Protein AF-C0CSG4-F1 (afdb_monomer_lite)

Sequence (68 aa):
MEAFVQPLRGLAEYEEIRSRIGRNPGLVQIAGCVESQKAHLICGLSGLFPCRLILAQDEQRAKELYED

Foldseek 3Di:
DVVLQVVVPPPPVLVVQLVVVLVVPVDDDDDPDDLVNVLSSCVNSVVSDPDDDDDDPDPVSVVVSVVD

Structure (mmCIF, N/CA/C/O backbone):
data_AF-C0CSG4-F1
#
_entry.id   AF-C0CSG4-F1
#
loop_
_atom_site.group_PDB
_atom_site.id
_atom_site.type_symbol
_atom_site.label_atom_id
_atom_site.label_alt_id
_atom_site.label_comp_id
_atom_site.label_asym_id
_atom_site.label_entity_id
_atom_site.label_seq_id
_atom_site.pdbx_PDB_ins_code
_atom_site.Cartn_x
_atom_site.Cartn_y
_atom_site.Cartn_z
_atom_site.occupancy
_atom_site.B_iso_or_equiv
_atom_site.auth_seq_id
_atom_site.auth_comp_id
_atom_site.auth_asym_id
_atom_site.auth_atom_id
_atom_site.pdbx_PDB_model_num
ATOM 1 N N . MET A 1 1 ? -11.256 8.535 -9.382 1.00 57.12 1 MET A N 1
ATOM 2 C CA . MET A 1 1 ? -10.144 7.631 -9.003 1.00 57.12 1 MET A CA 1
ATOM 3 C C . MET A 1 1 ? -8.937 7.687 -9.947 1.00 57.12 1 MET A C 1
ATOM 5 O O . MET A 1 1 ? -7.833 7.636 -9.430 1.00 57.12 1 MET A O 1
ATOM 9 N N . GLU A 1 2 ? -9.060 7.876 -11.275 1.00 55.69 2 GLU A N 1
ATOM 10 C CA . GLU A 1 2 ? -7.864 8.077 -12.140 1.00 55.69 2 GLU A CA 1
ATOM 11 C C . GLU A 1 2 ? -7.005 9.297 -11.751 1.00 55.69 2 GLU A C 1
ATOM 13 O O . GLU A 1 2 ? -5.786 9.265 -11.918 1.00 55.69 2 GLU A O 1
ATOM 18 N N . ALA A 1 3 ? -7.615 10.331 -11.162 1.00 58.62 3 ALA A N 1
ATOM 19 C CA . ALA A 1 3 ? -6.916 11.518 -10.664 1.00 58.62 3 ALA A CA 1
ATOM 20 C C . ALA A 1 3 ? -5.844 11.206 -9.598 1.00 58.62 3 ALA A C 1
ATOM 22 O O . ALA A 1 3 ? -4.876 11.947 -9.486 1.00 58.62 3 ALA A O 1
ATOM 23 N N . PHE A 1 4 ? -5.973 10.094 -8.860 1.00 59.59 4 PHE A N 1
ATOM 24 C CA . PHE A 1 4 ? -4.983 9.664 -7.864 1.00 59.59 4 PHE A CA 1
ATOM 25 C C . PHE A 1 4 ? -3.819 8.883 -8.481 1.00 59.59 4 PHE A C 1
ATOM 27 O O . PHE A 1 4 ? -2.744 8.830 -7.891 1.00 59.59 4 PHE A O 1
ATOM 34 N N . VAL A 1 5 ? -4.023 8.287 -9.658 1.00 62.28 5 VAL A N 1
ATOM 35 C CA . VAL A 1 5 ? -3.017 7.471 -10.356 1.00 62.28 5 VAL A CA 1
ATOM 36 C C . VAL A 1 5 ? -2.204 8.319 -11.334 1.00 62.28 5 VAL A C 1
ATOM 38 O O . VAL A 1 5 ? -1.034 8.028 -11.566 1.00 62.28 5 VAL A O 1
ATOM 41 N N . GLN A 1 6 ? -2.784 9.392 -11.883 1.00 67.56 6 GLN A N 1
ATOM 42 C CA . GLN A 1 6 ? -2.067 10.308 -12.776 1.00 67.56 6 GLN A CA 1
ATOM 43 C C . GLN A 1 6 ? -0.749 10.864 -12.204 1.00 67.56 6 GLN A C 1
ATOM 45 O O . GLN A 1 6 ? 0.227 10.837 -12.946 1.00 67.56 6 GLN A O 1
ATOM 50 N N . PRO A 1 7 ? -0.657 11.286 -10.925 1.00 69.12 7 PRO A N 1
ATOM 51 C CA . PRO A 1 7 ? 0.600 11.755 -10.335 1.00 69.12 7 PRO A CA 1
ATOM 52 C C . PRO A 1 7 ? 1.684 10.675 -10.255 1.00 69.12 7 PRO A C 1
ATOM 54 O O . PRO A 1 7 ? 2.863 10.996 -10.166 1.00 69.12 7 PRO A O 1
ATOM 57 N N . LEU A 1 8 ? 1.287 9.399 -10.252 1.00 72.50 8 LEU A N 1
ATOM 58 C CA . LEU A 1 8 ? 2.207 8.267 -10.158 1.00 72.50 8 LEU A CA 1
ATOM 59 C C . LEU A 1 8 ? 2.699 7.796 -11.530 1.00 72.50 8 LEU A C 1
ATOM 61 O O . LEU A 1 8 ? 3.797 7.249 -11.637 1.00 72.50 8 LEU A O 1
ATOM 65 N N . ARG A 1 9 ? 1.905 7.996 -12.591 1.00 68.00 9 ARG A N 1
ATOM 66 C CA . ARG A 1 9 ? 2.278 7.591 -13.952 1.00 68.00 9 ARG A CA 1
ATOM 67 C C . ARG A 1 9 ? 3.477 8.411 -14.430 1.00 68.00 9 ARG A C 1
ATOM 69 O O . ARG A 1 9 ? 3.419 9.633 -14.487 1.00 68.00 9 ARG A O 1
ATOM 76 N N . GLY A 1 10 ? 4.545 7.720 -14.821 1.00 71.44 10 GLY A N 1
ATOM 77 C CA . GLY A 1 10 ? 5.776 8.340 -15.320 1.00 71.44 10 GLY A CA 1
ATOM 78 C C . GLY A 1 10 ? 6.853 8.583 -14.259 1.00 71.44 10 GLY A C 1
ATOM 79 O O . GLY A 1 10 ? 7.966 8.948 -14.632 1.00 71.44 10 GLY A O 1
ATOM 80 N N . LEU A 1 11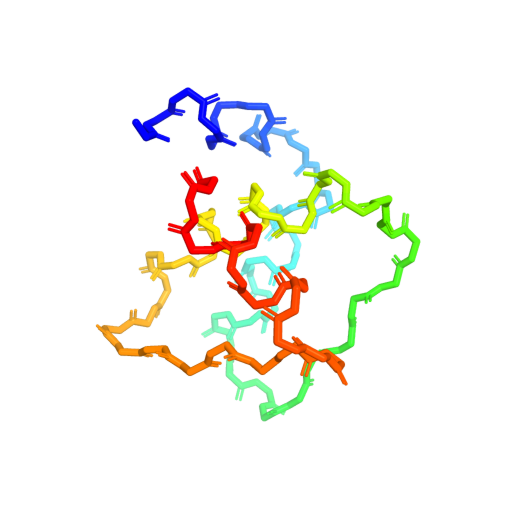 ? 6.576 8.329 -12.973 1.00 84.88 11 LEU A N 1
ATOM 81 C CA . LEU A 1 11 ? 7.625 8.227 -11.956 1.00 84.88 11 LEU A CA 1
ATOM 82 C C . LEU A 1 11 ? 8.369 6.901 -12.135 1.00 84.88 11 LEU A C 1
ATOM 84 O O . LEU A 1 11 ? 7.755 5.829 -12.106 1.00 84.88 11 LEU A O 1
ATOM 88 N N . ALA A 1 12 ? 9.689 6.968 -12.310 1.00 85.56 12 ALA A N 1
ATOM 89 C CA . ALA A 1 12 ? 10.520 5.786 -12.528 1.00 85.56 12 ALA A CA 1
ATOM 90 C C . ALA A 1 12 ? 10.409 4.797 -11.355 1.00 85.56 12 ALA A C 1
ATOM 92 O O . ALA A 1 12 ? 10.304 3.588 -11.562 1.00 85.56 12 ALA A O 1
ATOM 93 N N . GLU A 1 13 ? 10.333 5.321 -10.133 1.00 88.00 13 GLU A N 1
ATOM 94 C CA . GLU A 1 13 ? 10.205 4.558 -8.896 1.00 88.00 13 GLU A CA 1
ATOM 95 C C . GLU A 1 13 ? 8.884 3.785 -8.840 1.00 88.00 13 GLU A C 1
ATOM 97 O O . GLU A 1 13 ? 8.851 2.627 -8.424 1.00 88.00 13 GLU A O 1
ATOM 102 N N . TYR A 1 14 ? 7.782 4.396 -9.285 1.00 89.12 14 TYR A N 1
ATOM 103 C CA . TYR A 1 14 ? 6.477 3.739 -9.281 1.00 89.12 14 TYR A CA 1
ATOM 104 C C . TYR A 1 14 ? 6.434 2.564 -10.267 1.00 89.12 14 TYR A C 1
ATOM 106 O O . TYR A 1 14 ? 5.964 1.480 -9.911 1.00 89.12 14 TYR A O 1
ATOM 114 N N . GLU A 1 15 ? 6.968 2.736 -11.479 1.00 89.94 15 GLU A N 1
ATOM 115 C CA . GLU A 1 15 ? 7.039 1.649 -12.463 1.00 89.94 15 GLU A CA 1
ATOM 116 C C . GLU A 1 15 ? 7.988 0.526 -12.014 1.00 89.94 15 GLU A C 1
ATOM 118 O O . GLU A 1 15 ? 7.689 -0.656 -12.211 1.00 89.94 15 GLU A O 1
ATOM 123 N N . GLU A 1 16 ? 9.093 0.860 -11.339 1.00 91.62 16 GLU A N 1
ATOM 124 C CA . GLU A 1 16 ? 9.985 -0.133 -10.738 1.00 91.62 16 GLU A CA 1
ATOM 125 C C . GLU A 1 16 ? 9.268 -0.953 -9.655 1.00 91.62 16 GLU A C 1
ATOM 127 O O . GLU A 1 16 ? 9.298 -2.189 -9.691 1.00 91.62 16 GLU A O 1
ATOM 132 N N . ILE A 1 17 ? 8.565 -0.288 -8.731 1.00 92.19 17 ILE A N 1
ATOM 133 C CA . ILE A 1 17 ? 7.764 -0.939 -7.685 1.00 92.19 17 ILE A CA 1
ATOM 134 C C . ILE A 1 17 ? 6.720 -1.862 -8.320 1.00 92.19 17 ILE A C 1
ATOM 136 O O . ILE A 1 17 ? 6.614 -3.033 -7.945 1.00 92.19 17 ILE A O 1
ATOM 140 N N . ARG A 1 18 ? 5.974 -1.364 -9.311 1.00 91.69 18 ARG A N 1
ATOM 141 C CA . ARG A 1 18 ? 4.924 -2.114 -10.007 1.00 91.69 18 ARG A CA 1
ATOM 142 C C . ARG A 1 18 ? 5.483 -3.357 -10.704 1.00 91.69 18 ARG A C 1
ATOM 144 O O . ARG A 1 18 ? 4.922 -4.444 -10.561 1.00 91.69 18 ARG A O 1
ATOM 151 N N . SER A 1 19 ? 6.609 -3.218 -11.402 1.00 92.12 19 SER A N 1
ATOM 152 C CA . SER A 1 19 ? 7.321 -4.321 -12.058 1.00 92.12 19 SER A CA 1
ATOM 153 C C . SER A 1 19 ? 7.808 -5.361 -11.047 1.00 92.12 19 SER A C 1
ATOM 155 O O . SER A 1 19 ? 7.605 -6.563 -11.234 1.00 92.12 19 SER A O 1
ATOM 157 N N . ARG A 1 20 ? 8.396 -4.917 -9.931 1.00 93.50 20 ARG A N 1
ATOM 158 C CA . ARG A 1 20 ? 8.899 -5.803 -8.877 1.00 93.50 20 ARG A CA 1
ATOM 159 C C . ARG A 1 20 ? 7.776 -6.575 -8.193 1.00 93.50 20 ARG A C 1
ATOM 161 O O . ARG A 1 20 ? 7.920 -7.776 -8.001 1.00 93.50 20 ARG A O 1
ATOM 168 N N . ILE A 1 21 ? 6.661 -5.921 -7.874 1.00 92.88 21 ILE A N 1
ATOM 169 C CA . ILE A 1 21 ? 5.478 -6.565 -7.286 1.00 92.88 21 ILE A CA 1
ATOM 170 C C . ILE A 1 21 ? 4.840 -7.547 -8.277 1.00 92.88 21 ILE A C 1
ATOM 172 O O . ILE A 1 21 ? 4.485 -8.655 -7.882 1.00 92.88 21 ILE A O 1
ATOM 176 N N . GLY A 1 22 ? 4.757 -7.195 -9.565 1.00 88.62 22 GLY A N 1
ATOM 177 C CA . GLY A 1 22 ? 4.214 -8.069 -10.613 1.00 88.62 22 GLY A CA 1
ATOM 178 C C . GLY A 1 22 ? 4.995 -9.374 -10.817 1.00 88.62 22 GLY A C 1
ATOM 179 O O . GLY A 1 22 ? 4.424 -10.367 -11.255 1.00 88.62 22 GLY A O 1
ATOM 180 N N . ARG A 1 23 ? 6.281 -9.413 -10.438 1.00 92.00 23 ARG A N 1
ATOM 181 C CA . ARG A 1 23 ? 7.092 -10.649 -10.399 1.00 92.00 23 ARG A CA 1
ATOM 182 C C . ARG A 1 23 ? 6.764 -11.559 -9.210 1.00 92.00 23 ARG A C 1
ATOM 184 O O . ARG A 1 23 ? 7.324 -12.644 -9.115 1.00 92.00 23 ARG A O 1
ATOM 191 N N . ASN A 1 24 ? 5.887 -11.113 -8.311 1.00 86.25 24 ASN A N 1
ATOM 192 C CA . ASN A 1 24 ? 5.430 -11.815 -7.117 1.00 86.25 24 ASN A CA 1
ATOM 193 C C . ASN A 1 24 ? 6.565 -12.402 -6.240 1.00 86.25 24 ASN A C 1
ATOM 195 O O . ASN A 1 24 ? 6.598 -13.605 -5.990 1.00 86.25 24 ASN A O 1
ATOM 199 N N . PRO A 1 25 ? 7.505 -11.575 -5.740 1.00 89.94 25 PRO A N 1
ATOM 200 C CA . PRO A 1 25 ? 8.654 -12.034 -4.952 1.00 89.94 25 PRO A CA 1
ATOM 201 C C . PRO A 1 25 ? 8.295 -12.466 -3.515 1.00 89.94 25 PRO A C 1
ATOM 203 O O . PRO A 1 25 ? 9.189 -12.713 -2.710 1.00 89.94 25 PRO A O 1
ATOM 206 N N . GLY A 1 26 ? 7.009 -12.504 -3.154 1.00 92.56 26 GLY A N 1
ATOM 207 C CA . GLY A 1 26 ? 6.519 -12.808 -1.807 1.00 92.56 26 GLY A CA 1
ATOM 208 C C . GLY A 1 26 ? 6.489 -11.599 -0.865 1.00 92.56 26 GLY A C 1
ATOM 209 O O . GLY A 1 26 ? 5.456 -11.344 -0.255 1.00 92.5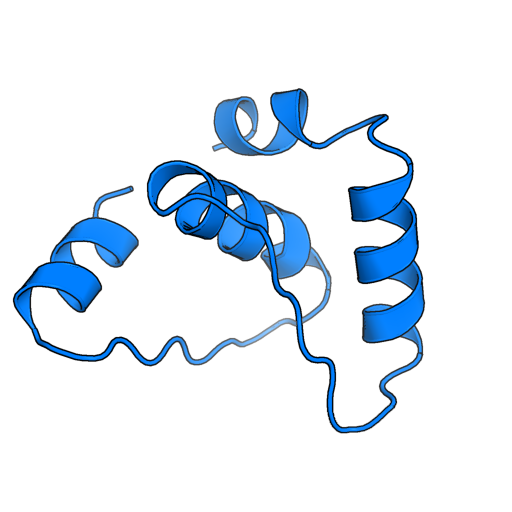6 26 GLY A O 1
ATOM 210 N N . LEU A 1 27 ? 7.576 -10.821 -0.777 1.00 92.81 27 LEU A N 1
ATOM 211 C CA . LEU A 1 27 ? 7.647 -9.623 0.072 1.00 92.81 27 LEU A CA 1
ATOM 212 C C . LEU A 1 27 ? 8.329 -8.454 -0.647 1.00 92.81 27 LEU A C 1
ATOM 214 O O . LEU A 1 27 ? 9.417 -8.594 -1.207 1.00 92.81 27 LEU A O 1
ATOM 218 N N . VAL A 1 28 ? 7.704 -7.278 -0.584 1.00 92.88 28 VAL A N 1
ATOM 219 C CA . VAL A 1 28 ? 8.279 -6.014 -1.056 1.00 92.88 28 VAL A CA 1
ATOM 220 C C . VAL A 1 28 ? 8.107 -4.969 0.037 1.00 92.88 28 VAL A C 1
ATOM 222 O O . VAL A 1 28 ? 6.989 -4.701 0.468 1.00 92.88 28 VAL A O 1
ATOM 225 N N . GLN A 1 29 ? 9.215 -4.372 0.474 1.00 92.75 29 GLN A N 1
ATOM 226 C CA . GLN A 1 29 ? 9.205 -3.218 1.366 1.00 92.75 29 GLN A CA 1
ATOM 227 C C . GLN A 1 29 ? 9.327 -1.940 0.538 1.00 92.75 29 GLN A C 1
ATOM 229 O O . GLN A 1 29 ? 10.193 -1.836 -0.329 1.00 92.75 29 GLN A O 1
ATOM 234 N N . ILE A 1 30 ? 8.477 -0.964 0.843 1.00 91.00 30 ILE A N 1
ATOM 235 C CA . ILE A 1 30 ? 8.509 0.375 0.256 1.00 91.00 30 ILE A CA 1
ATOM 236 C C . ILE A 1 30 ? 8.737 1.353 1.409 1.00 91.00 30 ILE A C 1
ATOM 238 O O . ILE A 1 30 ? 8.022 1.307 2.409 1.00 91.00 30 ILE A O 1
ATOM 242 N N . ALA A 1 31 ? 9.756 2.200 1.296 1.00 89.44 31 ALA A N 1
ATOM 243 C CA . ALA A 1 31 ? 10.149 3.169 2.317 1.00 89.44 31 ALA A CA 1
ATOM 244 C C . ALA A 1 31 ? 10.394 4.546 1.681 1.00 89.44 31 ALA A C 1
ATOM 246 O O . ALA A 1 31 ? 10.550 4.645 0.467 1.00 89.44 31 ALA A O 1
ATOM 247 N N . GLY A 1 32 ? 10.415 5.605 2.498 1.00 85.88 32 GLY A N 1
ATOM 248 C CA . GLY A 1 32 ? 10.615 6.981 2.017 1.00 85.88 32 GLY A CA 1
ATOM 249 C C . GLY A 1 32 ? 9.362 7.646 1.437 1.00 85.88 32 GLY A C 1
ATOM 250 O O . GLY A 1 32 ? 9.460 8.679 0.787 1.00 85.88 32 GLY A O 1
ATOM 251 N N . CYS A 1 33 ? 8.185 7.067 1.676 1.00 81.81 33 CYS A N 1
ATOM 252 C CA . CYS A 1 33 ? 6.908 7.606 1.224 1.00 81.81 33 CYS A CA 1
ATOM 253 C C . CYS A 1 33 ? 6.275 8.460 2.333 1.00 81.81 33 CYS A C 1
ATOM 255 O O . CYS A 1 33 ? 6.226 8.033 3.490 1.00 81.81 33 CYS A O 1
ATOM 257 N N . VAL A 1 34 ? 5.791 9.657 1.991 1.00 82.38 34 VAL A N 1
ATOM 258 C CA . VAL A 1 34 ? 4.994 10.469 2.924 1.00 82.38 34 VAL A CA 1
ATOM 259 C C . VAL A 1 34 ? 3.581 9.910 3.043 1.00 82.38 34 VAL A C 1
ATOM 261 O O . VAL A 1 34 ? 3.082 9.224 2.155 1.00 82.38 34 VAL A O 1
ATOM 264 N N . GLU A 1 35 ? 2.919 10.211 4.153 1.00 78.00 35 GLU A N 1
ATOM 265 C CA . GLU A 1 35 ? 1.645 9.597 4.519 1.00 78.00 35 GLU A CA 1
ATOM 266 C C . GLU A 1 35 ? 0.537 9.801 3.465 1.00 78.00 35 GLU A C 1
ATOM 268 O O . GLU A 1 35 ? -0.180 8.857 3.135 1.00 78.00 35 GLU A O 1
ATOM 273 N N . SER A 1 36 ? 0.471 10.986 2.849 1.00 78.19 36 SER A N 1
ATOM 274 C CA . SER A 1 36 ? -0.479 11.298 1.771 1.00 78.19 36 SER A CA 1
ATOM 275 C C . SER A 1 36 ? -0.265 10.463 0.505 1.00 78.19 36 SER A C 1
ATOM 277 O O . SER A 1 36 ? -1.215 10.168 -0.208 1.00 78.19 36 SER A O 1
ATOM 279 N N . GLN A 1 37 ? 0.964 10.025 0.223 1.00 80.94 37 GLN A N 1
ATOM 280 C CA . GLN A 1 37 ? 1.285 9.240 -0.973 1.00 80.94 37 GLN A CA 1
ATOM 281 C C . GLN A 1 37 ? 0.906 7.758 -0.839 1.00 80.94 37 GLN A C 1
ATOM 283 O O . GLN A 1 37 ? 0.824 7.060 -1.852 1.00 80.94 37 GLN A O 1
ATOM 288 N N . LYS A 1 38 ? 0.636 7.259 0.376 1.00 88.19 38 LYS A N 1
ATOM 289 C CA . LYS A 1 38 ? 0.286 5.846 0.582 1.00 88.19 38 LYS A CA 1
ATOM 290 C C . LYS A 1 38 ? -1.060 5.487 -0.045 1.00 88.19 38 LYS A C 1
ATOM 292 O O . LYS A 1 38 ? -1.143 4.451 -0.699 1.00 88.19 38 LYS A O 1
ATOM 297 N N . ALA A 1 39 ? -2.073 6.346 0.085 1.00 87.44 39 ALA A N 1
ATOM 298 C CA . ALA A 1 39 ? -3.384 6.138 -0.538 1.00 87.44 39 ALA A CA 1
ATOM 299 C C . ALA A 1 39 ? -3.266 6.062 -2.070 1.00 87.44 39 ALA A C 1
ATOM 301 O O . ALA A 1 39 ? -3.714 5.096 -2.695 1.00 87.44 39 ALA A O 1
ATOM 302 N N . HIS A 1 40 ? -2.535 7.011 -2.669 1.00 86.44 40 HIS A N 1
ATOM 303 C CA . HIS A 1 40 ? -2.208 6.997 -4.097 1.00 86.44 40 HIS A CA 1
ATOM 304 C C . HIS A 1 40 ? -1.521 5.694 -4.511 1.00 86.44 40 HIS A C 1
ATOM 306 O O . HIS A 1 40 ? -1.909 5.079 -5.503 1.00 86.44 40 HIS A O 1
ATOM 312 N N . LEU A 1 41 ? -0.512 5.255 -3.755 1.00 88.75 41 LEU A N 1
ATOM 313 C CA . LEU A 1 41 ? 0.262 4.058 -4.066 1.00 88.75 41 LEU A CA 1
ATOM 314 C C . LEU A 1 41 ? -0.598 2.791 -3.990 1.00 88.75 41 LEU A C 1
ATOM 316 O O . LEU A 1 41 ? -0.553 1.966 -4.900 1.00 88.75 41 LEU A O 1
ATOM 320 N N . ILE A 1 42 ? -1.423 2.655 -2.949 1.00 90.25 42 ILE A N 1
ATOM 321 C CA . ILE A 1 42 ? -2.384 1.555 -2.798 1.00 90.25 42 ILE A CA 1
ATOM 322 C C . ILE A 1 42 ? -3.341 1.527 -3.995 1.00 90.25 42 ILE A C 1
ATOM 324 O O . ILE A 1 42 ? -3.518 0.480 -4.622 1.00 90.25 42 ILE A O 1
ATOM 328 N N . CYS A 1 43 ? -3.924 2.673 -4.353 1.00 87.94 43 CYS A N 1
ATOM 329 C CA . CYS A 1 43 ? -4.836 2.803 -5.488 1.00 87.94 43 CYS A CA 1
ATOM 330 C C . CYS A 1 43 ? -4.136 2.496 -6.825 1.00 87.94 43 CYS A C 1
ATOM 332 O O . CYS A 1 43 ? -4.658 1.752 -7.650 1.00 87.94 43 CYS A O 1
ATOM 334 N N . GLY A 1 44 ? -2.906 2.970 -7.025 1.00 88.38 44 GLY A N 1
ATOM 335 C CA . GLY A 1 44 ? -2.119 2.681 -8.222 1.00 88.38 44 GLY A CA 1
ATOM 336 C C . GLY A 1 44 ? -1.750 1.200 -8.348 1.00 88.38 44 GLY A C 1
ATOM 337 O O . GLY A 1 44 ? -1.837 0.622 -9.429 1.00 88.38 44 GLY A O 1
ATOM 338 N N . LEU A 1 45 ? -1.342 0.554 -7.256 1.00 89.50 45 LEU A N 1
ATOM 339 C CA . LEU A 1 45 ? -0.975 -0.868 -7.247 1.00 89.50 45 LEU A CA 1
ATOM 340 C C . LEU A 1 45 ? -2.191 -1.795 -7.251 1.00 89.50 45 LEU A C 1
ATOM 342 O O . LEU A 1 45 ? -2.059 -2.990 -7.512 1.00 89.50 45 LEU A O 1
ATOM 346 N N . SER A 1 46 ? -3.381 -1.248 -7.008 1.00 88.12 46 SER A N 1
ATOM 347 C CA . SER A 1 46 ? -4.621 -2.008 -6.956 1.00 88.12 46 SER A CA 1
ATOM 348 C C . SER A 1 46 ? -4.860 -2.838 -8.217 1.00 88.12 46 SER A C 1
ATOM 350 O O . SER A 1 46 ? -5.265 -3.992 -8.126 1.00 88.12 46 SER A O 1
ATOM 352 N N . GLY A 1 47 ? -4.521 -2.315 -9.395 1.00 86.56 47 GLY A N 1
ATOM 353 C CA . GLY A 1 47 ? -4.692 -3.038 -10.658 1.00 86.56 47 GLY A CA 1
ATOM 354 C C . GLY A 1 47 ? -3.850 -4.315 -10.810 1.00 86.56 47 GLY A C 1
ATOM 355 O O . GLY A 1 47 ? -4.080 -5.062 -11.754 1.00 86.56 47 GLY A O 1
ATOM 356 N N . LEU A 1 48 ? -2.8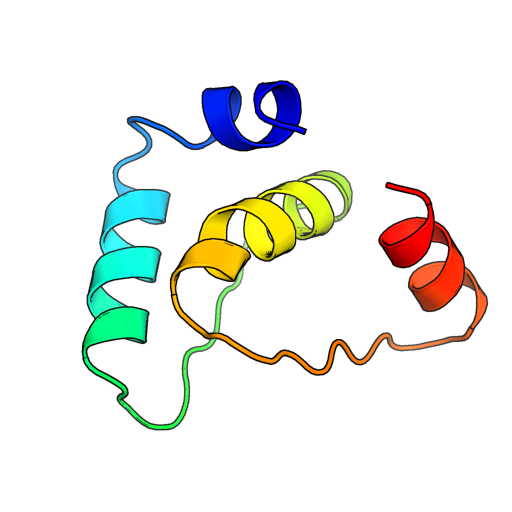83 -4.577 -9.922 1.00 89.12 48 LEU A N 1
ATOM 357 C CA . LEU A 1 48 ? -2.023 -5.765 -9.994 1.00 89.12 48 LEU A CA 1
ATOM 358 C C . LEU A 1 48 ? -2.667 -7.029 -9.415 1.00 89.12 48 LEU A C 1
ATOM 360 O O . LEU A 1 48 ? -2.2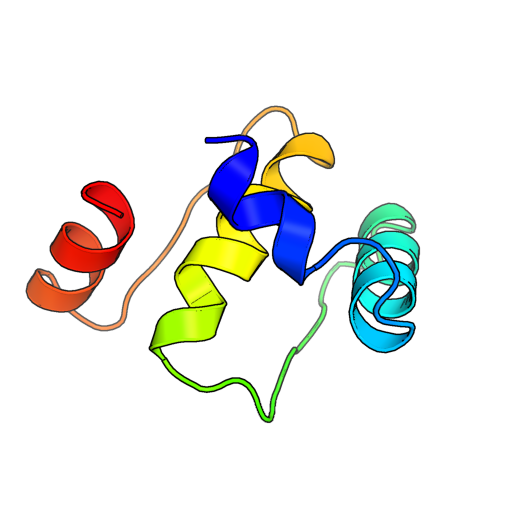49 -8.130 -9.767 1.00 89.12 48 LEU A O 1
ATOM 364 N N . PHE A 1 49 ? -3.664 -6.887 -8.536 1.00 89.12 49 PHE A N 1
ATOM 365 C CA . PHE A 1 49 ? -4.280 -8.015 -7.838 1.00 89.12 49 PHE A CA 1
ATOM 366 C C . PHE A 1 49 ? -5.805 -7.879 -7.793 1.00 89.12 49 PHE A C 1
ATOM 368 O O . PHE A 1 49 ? -6.308 -6.788 -7.508 1.00 89.12 49 PHE A O 1
ATOM 375 N N . PRO A 1 50 ? -6.553 -8.979 -7.999 1.00 89.25 50 PRO A N 1
ATOM 376 C CA . PRO A 1 50 ? -8.016 -8.949 -7.989 1.00 89.25 50 PRO A CA 1
ATOM 377 C C . PRO A 1 50 ? -8.595 -8.664 -6.595 1.00 89.25 50 PRO A C 1
ATOM 379 O O . PRO A 1 50 ? -9.663 -8.068 -6.483 1.00 89.25 50 PRO A O 1
ATOM 382 N N . CYS A 1 51 ? -7.887 -9.055 -5.532 1.00 91.31 51 CYS A N 1
ATOM 383 C CA . CYS A 1 51 ? -8.296 -8.864 -4.142 1.00 91.31 51 CYS A CA 1
ATOM 384 C C . CYS A 1 51 ? -7.122 -8.339 -3.314 1.00 91.31 51 CYS A C 1
ATOM 386 O O . CYS A 1 51 ? -5.971 -8.689 -3.580 1.00 91.31 51 CYS A O 1
ATOM 388 N N . ARG A 1 52 ? -7.407 -7.491 -2.318 1.00 91.75 52 ARG A N 1
ATOM 389 C CA . ARG A 1 52 ? -6.395 -6.823 -1.486 1.00 91.75 52 ARG A CA 1
ATOM 390 C C . ARG A 1 52 ? -6.888 -6.688 -0.050 1.00 91.75 52 ARG A C 1
ATOM 392 O O . ARG A 1 52 ? -8.059 -6.392 0.167 1.00 91.75 52 ARG A O 1
ATOM 399 N N . LEU A 1 53 ? -5.978 -6.868 0.903 1.00 93.94 53 LEU A N 1
ATOM 400 C CA . LEU A 1 53 ? -6.181 -6.573 2.319 1.00 93.94 53 LEU A CA 1
ATOM 401 C C . LEU A 1 53 ? -5.215 -5.454 2.706 1.00 93.94 53 LEU A C 1
ATOM 403 O O . LEU A 1 53 ? -4.007 -5.594 2.519 1.00 93.94 53 LEU A O 1
ATOM 407 N N . ILE A 1 54 ? -5.750 -4.354 3.226 1.00 93.56 54 ILE A N 1
ATOM 408 C CA . ILE A 1 54 ? -4.966 -3.214 3.704 1.00 93.56 54 ILE A CA 1
ATOM 409 C C . ILE A 1 54 ? -5.056 -3.220 5.225 1.00 93.56 54 ILE A C 1
ATOM 411 O O . ILE A 1 54 ? -6.153 -3.221 5.780 1.00 93.56 54 ILE A O 1
ATOM 415 N N . LEU A 1 55 ? -3.904 -3.242 5.889 1.00 95.19 55 LEU A N 1
ATOM 416 C CA . LEU A 1 55 ? -3.802 -3.161 7.341 1.00 95.19 55 LEU A CA 1
ATOM 417 C C . LEU A 1 55 ? -3.187 -1.813 7.705 1.00 95.19 55 LEU A C 1
ATOM 419 O O . LEU A 1 55 ? -2.118 -1.464 7.202 1.00 95.19 55 LEU A O 1
ATOM 423 N N . ALA A 1 56 ? -3.864 -1.070 8.574 1.00 93.94 56 ALA A N 1
ATOM 424 C CA . ALA A 1 56 ?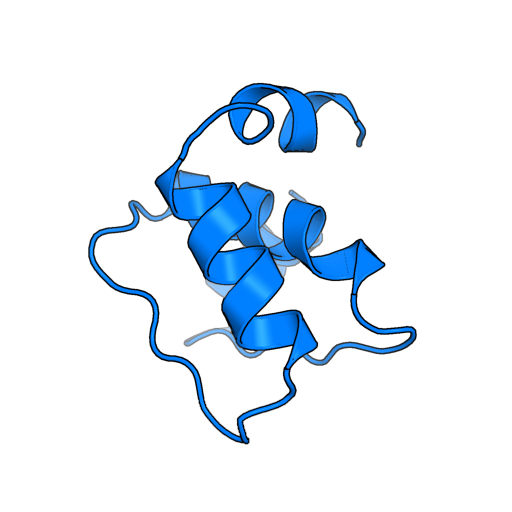 -3.357 0.166 9.150 1.00 93.94 56 ALA A CA 1
ATOM 425 C C . ALA A 1 56 ? -2.996 -0.048 10.625 1.00 93.94 56 ALA A C 1
ATOM 427 O O . ALA A 1 56 ? -3.396 -1.034 11.242 1.00 93.94 56 ALA A O 1
ATOM 428 N N . GLN A 1 57 ? -2.221 0.879 11.181 1.00 93.94 57 GLN A N 1
ATOM 429 C CA . GLN A 1 57 ? -1.737 0.798 12.561 1.00 93.94 57 GLN A CA 1
ATOM 430 C C . GLN A 1 57 ? -2.853 0.983 13.611 1.00 93.94 57 GLN A C 1
ATOM 432 O O . GLN A 1 57 ? -2.721 0.505 14.734 1.00 93.94 57 GLN A O 1
ATOM 437 N N . ASP A 1 58 ? -3.930 1.683 13.246 1.00 96.25 58 ASP A N 1
ATOM 438 C CA . ASP A 1 58 ? -5.071 2.006 14.097 1.00 96.25 58 ASP A CA 1
ATOM 439 C C . ASP A 1 58 ? -6.340 2.222 13.246 1.00 96.25 58 ASP A C 1
ATOM 441 O O . ASP A 1 58 ? -6.298 2.245 12.010 1.00 96.25 58 ASP A O 1
ATOM 445 N N . GLU A 1 59 ? -7.487 2.347 13.916 1.00 97.12 59 GLU A N 1
ATOM 446 C CA . GLU A 1 59 ? -8.791 2.516 13.268 1.00 97.12 59 GLU A CA 1
ATOM 447 C C . GLU A 1 59 ? -8.916 3.854 12.530 1.00 97.12 59 GLU A C 1
ATOM 449 O O . GLU A 1 59 ? -9.526 3.912 11.462 1.00 97.12 59 GLU A O 1
ATOM 454 N N . GLN A 1 60 ? -8.337 4.927 13.077 1.00 94.56 60 GLN A N 1
ATOM 455 C CA . GLN A 1 60 ? -8.418 6.251 12.468 1.00 94.56 60 GLN A CA 1
ATOM 456 C C . GLN A 1 60 ? -7.728 6.240 11.102 1.00 94.56 60 GLN A C 1
ATOM 458 O O . GLN A 1 60 ? -8.328 6.631 10.103 1.00 94.56 60 GLN A O 1
ATOM 463 N N . ARG A 1 61 ? -6.507 5.706 11.030 1.00 91.94 61 ARG A N 1
ATOM 464 C CA . ARG A 1 61 ? -5.749 5.612 9.785 1.00 91.94 61 ARG A CA 1
ATOM 465 C C . ARG A 1 61 ? -6.399 4.659 8.785 1.00 91.94 61 ARG A C 1
ATOM 467 O O . ARG A 1 61 ? -6.336 4.900 7.583 1.00 91.94 61 ARG A O 1
ATOM 474 N N . ALA A 1 62 ? -7.041 3.592 9.265 1.00 93.12 62 ALA 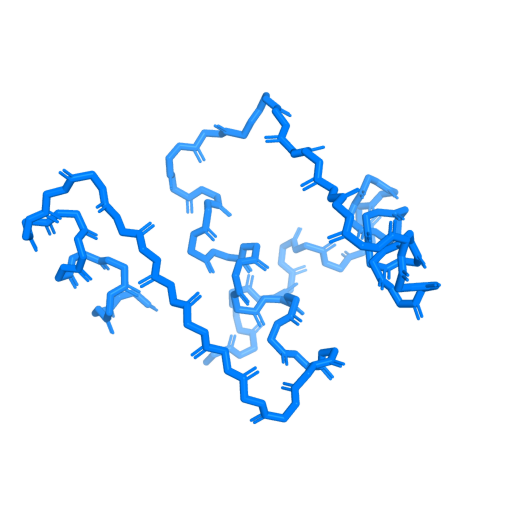A N 1
ATOM 475 C CA . ALA A 1 62 ? -7.825 2.704 8.410 1.00 93.12 62 ALA A CA 1
ATOM 476 C C . ALA A 1 62 ? -9.014 3.433 7.761 1.00 93.12 62 ALA A C 1
ATOM 478 O O . ALA A 1 62 ? -9.259 3.236 6.574 1.00 93.12 62 ALA A O 1
ATOM 479 N N . LYS A 1 63 ? -9.723 4.281 8.519 1.00 93.00 63 LYS A N 1
ATOM 480 C CA . LYS A 1 63 ? -10.830 5.105 8.007 1.00 93.00 63 LYS A CA 1
ATOM 481 C C . LYS A 1 63 ? -10.347 6.133 6.992 1.00 93.00 63 LYS A C 1
ATOM 483 O O . LYS A 1 63 ? -10.901 6.189 5.904 1.00 93.00 63 LYS A O 1
ATOM 488 N N . GLU A 1 64 ? -9.272 6.856 7.305 1.00 90.62 64 GLU A N 1
ATOM 489 C CA . GLU A 1 64 ? -8.669 7.833 6.388 1.00 90.62 64 GLU A CA 1
ATOM 490 C C . GLU A 1 64 ? -8.298 7.184 5.041 1.00 90.62 64 GLU A C 1
ATOM 492 O O . GLU A 1 64 ? -8.659 7.697 3.991 1.00 90.62 64 GLU A O 1
ATOM 497 N N . LEU A 1 65 ? -7.667 6.003 5.056 1.00 89.50 65 LEU A N 1
ATOM 498 C CA . LEU A 1 65 ? -7.320 5.258 3.835 1.00 89.50 65 LEU A CA 1
ATOM 499 C C . LEU A 1 65 ? -8.519 4.651 3.088 1.00 89.50 65 LEU A C 1
ATOM 501 O O . LEU A 1 65 ? -8.363 4.248 1.939 1.00 89.50 65 LEU A O 1
ATOM 505 N N . TYR A 1 66 ? -9.662 4.473 3.753 1.00 88.69 66 TYR A N 1
ATOM 506 C CA . TYR A 1 66 ? -10.885 3.956 3.134 1.00 88.69 66 TYR A CA 1
ATOM 507 C C . TYR A 1 66 ? -11.691 5.065 2.453 1.00 88.69 66 TYR A C 1
ATOM 509 O O . TYR A 1 66 ? -12.373 4.808 1.461 1.00 88.69 66 TYR A O 1
ATOM 517 N N . GLU A 1 67 ? -11.638 6.271 3.016 1.00 87.44 67 GLU A N 1
ATOM 518 C CA . GLU A 1 67 ? -12.331 7.451 2.503 1.00 87.44 67 GLU A CA 1
ATOM 519 C C . GLU A 1 67 ? -11.563 8.140 1.358 1.00 87.44 67 GLU A C 1
ATOM 521 O O . GLU A 1 67 ? -12.215 8.696 0.470 1.00 87.44 67 GLU A O 1
ATOM 526 N N . ASP A 1 68 ? -10.222 8.064 1.357 1.00 79.56 68 ASP A N 1
ATOM 527 C CA . ASP A 1 68 ? -9.325 8.520 0.271 1.00 79.56 68 ASP A CA 1
ATOM 528 C C . ASP A 1 68 ? -9.404 7.648 -1.007 1.00 79.56 68 ASP A C 1
ATOM 530 O O . ASP A 1 68 ? -9.515 8.223 -2.122 1.00 79.56 68 ASP A O 1
#

Organism: Blautia hydrogenotrophica (strain DSM 10507 / JCM 14656 / S5a33) (NCBI:txid476272)

pLDDT: mean 85.78, std 10.03, range [55.69, 97.12]

Radius of gyration: 12.17 Å; chains: 1; bounding box: 23×25×29 Å

Secondary structure (DSSP, 8-state):
-HHHHTTTTT-HHHHHHHHHHHT--S-----S--HHHHHHHHHHHGGG-SS-----SSHHHHHHHHH-